Protein AF-A0A9E5VDX3-F1 (afdb_monomer_lite)

Structure (mmCIF, N/CA/C/O backbone):
data_AF-A0A9E5VDX3-F1
#
_entry.id   AF-A0A9E5VDX3-F1
#
loop_
_atom_site.group_PDB
_atom_site.id
_atom_site.type_symbol
_atom_site.label_atom_id
_atom_site.label_alt_id
_atom_site.label_comp_id
_atom_site.label_asym_id
_atom_site.label_entity_id
_atom_site.label_seq_id
_atom_site.pdbx_PDB_ins_code
_atom_site.Cartn_x
_atom_site.Cartn_y
_atom_site.Cartn_z
_atom_site.occupancy
_atom_site.B_iso_or_equiv
_atom_site.auth_seq_id
_atom_site.auth_comp_id
_atom_site.auth_asym_id
_atom_site.auth_atom_id
_atom_site.pdbx_PDB_model_num
ATOM 1 N N . LYS A 1 1 ? -1.929 -4.503 14.229 1.00 86.50 1 LYS A N 1
ATOM 2 C CA . LYS A 1 1 ? -1.371 -5.541 13.321 1.00 86.50 1 LYS A CA 1
ATOM 3 C C . LYS A 1 1 ? -1.357 -4.962 11.918 1.00 86.50 1 LYS A C 1
ATOM 5 O O . LYS A 1 1 ? -2.289 -4.236 11.601 1.00 86.50 1 LYS A O 1
ATOM 10 N N . VAL A 1 2 ? -0.334 -5.260 11.124 1.00 93.56 2 VAL A N 1
ATOM 11 C CA . VAL A 1 2 ? -0.187 -4.764 9.747 1.00 93.56 2 VAL A CA 1
ATOM 12 C C . VAL A 1 2 ? -0.062 -5.947 8.790 1.00 93.56 2 VAL A C 1
ATOM 14 O O . VAL A 1 2 ? 0.448 -6.996 9.181 1.00 93.56 2 VAL A O 1
ATOM 17 N N . GLY A 1 3 ? -0.575 -5.790 7.572 1.00 95.31 3 GLY A N 1
ATOM 18 C CA . GLY A 1 3 ? -0.431 -6.749 6.478 1.00 95.31 3 GLY A CA 1
ATOM 19 C C . GLY A 1 3 ? 0.335 -6.117 5.319 1.00 95.31 3 GLY A C 1
ATOM 20 O O . GLY A 1 3 ? 0.433 -4.895 5.239 1.00 95.31 3 GLY A O 1
ATOM 21 N N . TYR A 1 4 ? 0.873 -6.945 4.428 1.00 95.44 4 TYR A N 1
ATOM 22 C CA . TYR A 1 4 ? 1.621 -6.492 3.260 1.00 95.44 4 TYR A CA 1
ATOM 23 C C . TYR A 1 4 ? 1.116 -7.197 2.005 1.00 95.44 4 TYR A C 1
ATOM 25 O O . TYR A 1 4 ? 0.944 -8.415 1.996 1.00 95.44 4 TYR A O 1
ATOM 33 N N . PHE A 1 5 ? 0.899 -6.422 0.946 1.00 97.50 5 PHE A N 1
ATOM 34 C CA . PHE A 1 5 ? 0.516 -6.918 -0.367 1.00 97.50 5 PHE A CA 1
ATOM 35 C C . PHE A 1 5 ? 1.467 -6.343 -1.412 1.00 97.50 5 PHE A C 1
ATOM 37 O O . PHE A 1 5 ? 1.612 -5.126 -1.518 1.00 97.50 5 PHE A O 1
ATOM 44 N N . ARG A 1 6 ? 2.103 -7.219 -2.195 1.00 96.50 6 ARG A N 1
ATOM 45 C CA . ARG A 1 6 ? 2.999 -6.832 -3.287 1.00 96.50 6 ARG A CA 1
ATOM 46 C C . ARG A 1 6 ? 2.490 -7.413 -4.601 1.00 96.50 6 ARG A C 1
ATOM 48 O O . ARG A 1 6 ? 2.630 -8.621 -4.801 1.00 96.50 6 ARG A O 1
ATOM 55 N N . PRO A 1 7 ? 1.941 -6.596 -5.511 1.00 95.69 7 PRO A N 1
ATOM 56 C CA . PRO A 1 7 ? 1.623 -7.080 -6.843 1.00 95.69 7 PRO A CA 1
ATOM 57 C C . PRO A 1 7 ? 2.927 -7.402 -7.589 1.00 95.69 7 PRO A C 1
ATOM 59 O O . PRO A 1 7 ? 3.815 -6.559 -7.696 1.00 95.69 7 PRO A O 1
ATOM 62 N N . ILE A 1 8 ? 3.051 -8.635 -8.087 1.00 96.12 8 ILE A N 1
ATOM 63 C CA . ILE A 1 8 ? 4.167 -9.052 -8.959 1.00 96.12 8 ILE A CA 1
ATOM 64 C C . ILE A 1 8 ? 3.896 -8.634 -10.404 1.00 96.12 8 ILE A C 1
ATOM 66 O O . ILE A 1 8 ? 4.787 -8.172 -11.111 1.00 96.12 8 ILE A O 1
ATOM 70 N N . THR A 1 9 ? 2.641 -8.776 -10.822 1.00 95.31 9 THR A N 1
ATOM 71 C CA . THR A 1 9 ? 2.164 -8.507 -12.176 1.00 95.31 9 THR A CA 1
ATOM 72 C C . THR A 1 9 ? 1.171 -7.353 -12.122 1.00 95.31 9 THR A C 1
ATOM 74 O O . THR A 1 9 ? 0.266 -7.357 -11.293 1.00 95.31 9 THR A O 1
ATOM 77 N N . LEU A 1 10 ? 1.338 -6.349 -12.989 1.00 95.19 10 LEU A N 1
ATOM 78 C CA . LEU A 1 10 ? 0.400 -5.220 -13.085 1.00 95.19 10 LEU A CA 1
ATOM 79 C C . LEU A 1 10 ? -0.652 -5.403 -14.182 1.00 95.19 10 LEU A C 1
A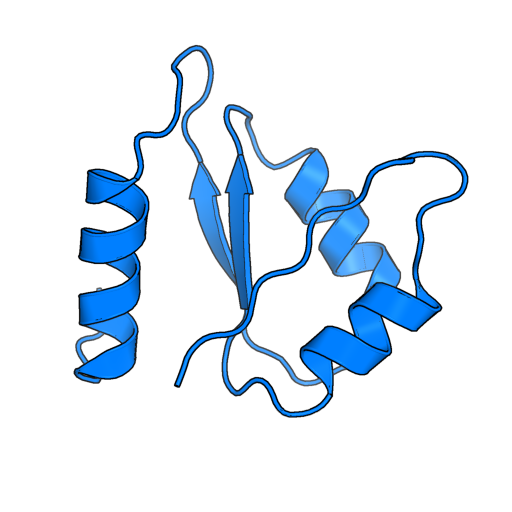TOM 81 O O . LEU A 1 10 ? -1.699 -4.763 -14.137 1.00 95.19 10 LEU A O 1
ATOM 85 N N . ARG A 1 11 ? -0.372 -6.246 -15.181 1.00 94.94 11 ARG A N 1
ATOM 86 C CA . ARG A 1 11 ? -1.294 -6.573 -16.273 1.00 94.94 11 ARG A CA 1
ATOM 87 C C . ARG A 1 11 ? -1.197 -8.068 -16.615 1.00 94.94 11 ARG A C 1
ATOM 89 O O . ARG A 1 11 ? -0.165 -8.468 -17.150 1.00 94.94 11 ARG A O 1
ATOM 96 N N . PRO A 1 12 ? -2.238 -8.869 -16.317 1.00 95.38 12 PRO A N 1
ATOM 97 C CA . PRO A 1 12 ? -3.420 -8.494 -15.528 1.00 95.38 12 PRO A CA 1
ATOM 98 C C . PRO A 1 12 ? -3.053 -8.177 -14.065 1.00 95.38 12 PRO A C 1
ATOM 100 O O . PRO A 1 12 ? -2.097 -8.735 -13.527 1.00 95.38 12 PRO A O 1
ATOM 103 N N . PHE A 1 13 ? -3.786 -7.255 -13.435 1.00 98.00 13 PHE A N 1
ATOM 104 C CA . PHE A 1 13 ? -3.583 -6.917 -12.023 1.00 98.00 13 PHE A CA 1
ATOM 105 C C . PHE A 1 13 ? -4.267 -7.967 -11.120 1.00 98.00 13 PHE A C 1
ATOM 107 O O . PHE A 1 13 ? -5.374 -8.396 -11.446 1.00 98.00 13 PHE A O 1
ATOM 114 N N . PRO A 1 14 ? -3.656 -8.390 -9.996 1.00 97.94 14 PRO A N 1
ATOM 115 C CA . PRO A 1 14 ? -4.207 -9.405 -9.087 1.00 97.94 14 PRO A CA 1
ATOM 116 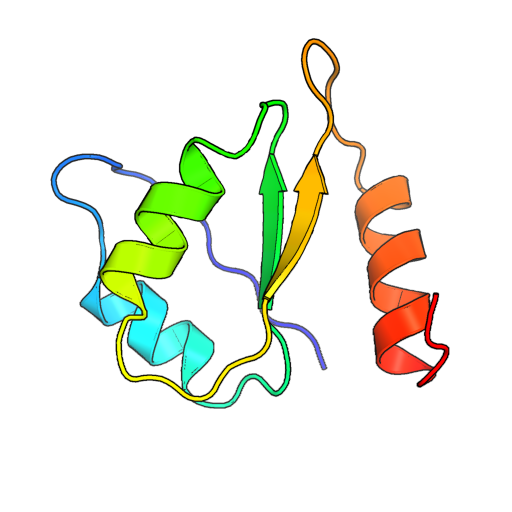C C . PRO A 1 14 ? -5.337 -8.856 -8.189 1.00 97.94 14 PRO A C 1
ATOM 118 O O . PRO A 1 14 ? -5.148 -8.631 -6.989 1.00 97.94 14 PRO A O 1
ATOM 121 N N . GLN A 1 15 ? -6.509 -8.603 -8.778 1.00 98.06 15 GLN A N 1
ATOM 122 C CA . GLN A 1 15 ? -7.662 -7.984 -8.114 1.00 98.06 15 GLN A CA 1
ATOM 123 C C . GLN A 1 15 ? -8.168 -8.797 -6.915 1.00 98.06 15 GLN A C 1
ATOM 125 O O . GLN A 1 15 ? -8.336 -8.262 -5.818 1.00 98.06 15 GLN A O 1
ATOM 130 N N . GLU A 1 16 ? -8.409 -10.089 -7.103 1.00 98.12 16 GLU A N 1
ATOM 131 C CA . GLU A 1 16 ? -8.995 -10.980 -6.104 1.00 98.12 16 GLU A CA 1
ATOM 132 C C . GLU A 1 16 ? -8.084 -11.103 -4.884 1.00 98.12 16 GLU A C 1
ATOM 134 O O . GLU A 1 16 ? -8.549 -11.025 -3.747 1.00 98.12 16 GLU A O 1
ATOM 139 N N . GLN A 1 17 ? -6.775 -11.224 -5.106 1.00 98.12 17 GLN A N 1
ATOM 140 C CA . GLN A 1 17 ? -5.786 -11.309 -4.035 1.00 98.12 17 GLN A CA 1
ATOM 141 C C . GLN A 1 17 ? -5.677 -9.983 -3.279 1.00 98.12 17 GLN A C 1
ATOM 143 O O . GLN A 1 17 ? -5.585 -9.993 -2.050 1.00 98.12 17 GLN A O 1
ATOM 148 N N . LEU A 1 18 ? -5.738 -8.845 -3.983 1.00 98.19 18 LEU A N 1
ATOM 149 C CA . LEU A 1 18 ? -5.784 -7.534 -3.338 1.00 98.19 18 LEU A CA 1
ATOM 150 C C . LEU A 1 18 ? -7.029 -7.412 -2.448 1.00 98.19 18 LEU A C 1
ATOM 152 O O . LEU A 1 18 ? -6.914 -7.029 -1.284 1.00 98.19 18 LEU A O 1
ATOM 156 N N . ARG A 1 19 ? -8.208 -7.789 -2.955 1.00 98.06 19 ARG A N 1
ATOM 157 C CA . ARG A 1 19 ? -9.466 -7.743 -2.192 1.00 98.06 19 ARG A CA 1
ATOM 158 C C . ARG A 1 19 ? -9.430 -8.646 -0.965 1.00 98.06 19 ARG A C 1
ATOM 160 O O . ARG A 1 19 ? -9.839 -8.221 0.111 1.00 98.06 19 ARG A O 1
ATOM 167 N N . GLN A 1 20 ? -8.895 -9.859 -1.094 1.00 97.88 20 GLN A N 1
ATOM 168 C CA . GLN A 1 20 ? -8.729 -10.776 0.037 1.00 97.88 20 GLN A CA 1
ATOM 169 C C . GLN A 1 20 ? -7.781 -10.210 1.102 1.00 97.88 20 GLN A C 1
ATOM 171 O O . GLN A 1 20 ? -8.099 -10.264 2.290 1.00 97.88 20 GLN A O 1
ATOM 176 N N . ALA A 1 21 ? -6.652 -9.622 0.694 1.00 97.06 21 ALA A N 1
ATOM 177 C CA . ALA A 1 21 ? -5.710 -8.984 1.614 1.00 97.06 21 ALA A CA 1
ATOM 178 C C . ALA A 1 21 ? -6.320 -7.754 2.313 1.00 97.06 21 ALA A C 1
ATOM 180 O O . ALA A 1 21 ? -6.047 -7.503 3.488 1.00 97.06 21 ALA A O 1
ATOM 181 N N . ALA A 1 22 ? -7.172 -7.012 1.605 1.00 97.25 22 ALA A N 1
ATOM 182 C CA . ALA A 1 22 ? -7.834 -5.807 2.088 1.00 97.25 22 ALA A CA 1
ATOM 183 C C . ALA A 1 22 ? -9.094 -6.077 2.936 1.00 97.25 22 ALA A C 1
ATOM 185 O O . ALA A 1 22 ? -9.510 -5.204 3.690 1.00 97.25 22 ALA A O 1
ATOM 186 N N . ALA A 1 23 ? -9.685 -7.275 2.872 1.00 96.44 23 ALA A N 1
ATOM 187 C CA . ALA A 1 23 ? -11.009 -7.576 3.435 1.00 96.44 23 ALA A CA 1
ATOM 188 C C . ALA A 1 23 ? -11.167 -7.309 4.945 1.00 96.44 23 ALA A C 1
ATOM 190 O O . ALA A 1 23 ? -12.277 -7.087 5.419 1.00 96.44 23 ALA A O 1
ATOM 191 N N . LYS A 1 24 ? -10.073 -7.364 5.714 1.00 94.56 24 LYS A N 1
ATOM 192 C CA . LYS A 1 24 ? -10.062 -7.093 7.166 1.00 94.56 24 LYS A CA 1
ATOM 193 C C . LYS A 1 24 ? -9.250 -5.849 7.533 1.00 94.56 24 LYS A C 1
ATOM 195 O O . LYS A 1 24 ? -9.027 -5.590 8.717 1.00 94.56 24 LYS A O 1
ATOM 200 N N . ALA A 1 25 ? -8.743 -5.128 6.536 1.00 95.44 25 ALA A N 1
ATOM 201 C CA . ALA A 1 25 ? -7.987 -3.910 6.761 1.00 95.44 25 ALA A CA 1
ATOM 202 C C . ALA A 1 25 ? -8.944 -2.787 7.175 1.00 95.44 25 ALA A C 1
ATOM 204 O O . ALA A 1 25 ? -10.047 -2.680 6.653 1.00 95.44 25 ALA A O 1
ATOM 205 N N . LYS A 1 26 ? -8.514 -1.951 8.123 1.00 94.25 26 LYS A N 1
ATOM 206 C CA . LYS A 1 26 ? -9.236 -0.720 8.493 1.00 94.25 26 LYS A CA 1
ATOM 207 C C . LYS A 1 26 ? -8.807 0.478 7.646 1.00 94.25 26 LYS A C 1
ATOM 209 O O . LYS A 1 26 ? -9.536 1.448 7.533 1.00 94.25 26 LYS A O 1
ATOM 214 N N . GLN A 1 27 ? -7.605 0.397 7.088 1.00 94.81 27 GLN A N 1
ATOM 215 C CA . GLN A 1 27 ? -7.001 1.397 6.227 1.00 94.81 27 GLN A CA 1
ATOM 216 C C . GLN A 1 27 ? -5.991 0.695 5.322 1.00 94.81 27 GLN A C 1
ATOM 218 O O . GLN A 1 27 ? -5.329 -0.258 5.748 1.00 94.81 27 GLN A O 1
ATOM 223 N N . LEU A 1 28 ? -5.869 1.168 4.088 1.00 96.94 28 LEU A N 1
ATOM 224 C CA . LEU A 1 28 ? -4.857 0.730 3.137 1.00 96.94 28 LEU A CA 1
ATOM 225 C C . LEU A 1 28 ? -3.895 1.879 2.848 1.00 96.94 28 LEU A C 1
ATOM 227 O O . LEU A 1 28 ? -4.307 3.025 2.706 1.00 96.94 28 LEU A O 1
ATOM 231 N N . MET A 1 29 ? -2.607 1.569 2.753 1.00 97.25 29 MET A N 1
ATOM 232 C CA . MET A 1 29 ? -1.575 2.535 2.399 1.00 97.25 29 MET A CA 1
ATOM 233 C C . MET A 1 29 ? -0.952 2.132 1.067 1.00 97.25 29 MET A C 1
ATOM 235 O O . MET A 1 29 ? -0.442 1.019 0.935 1.00 97.25 29 MET A O 1
ATOM 239 N N . VAL A 1 30 ? -0.994 3.027 0.081 1.00 98.00 30 VAL A N 1
ATOM 240 C CA . VAL A 1 30 ? -0.265 2.854 -1.180 1.00 98.00 30 VAL A CA 1
ATOM 241 C C . VAL A 1 30 ? 1.063 3.581 -1.074 1.00 98.00 30 VAL A C 1
ATOM 243 O O . VAL A 1 30 ? 1.104 4.789 -0.851 1.00 98.00 30 VAL A O 1
ATOM 246 N N . VAL A 1 31 ? 2.145 2.832 -1.245 1.00 97.56 31 VAL A N 1
ATOM 247 C CA . VAL A 1 31 ? 3.512 3.344 -1.241 1.00 97.56 31 VAL A CA 1
ATOM 248 C C . VAL A 1 31 ? 4.039 3.290 -2.665 1.00 97.56 31 VAL A C 1
ATOM 250 O O . VAL A 1 31 ? 4.088 2.208 -3.253 1.00 97.56 31 VAL A O 1
ATOM 253 N N . GLU A 1 32 ? 4.433 4.428 -3.232 1.00 97.06 32 GLU A N 1
ATOM 254 C CA . GLU A 1 32 ? 4.999 4.456 -4.581 1.00 97.06 32 GLU A CA 1
ATOM 255 C C . GLU A 1 32 ? 5.999 5.594 -4.799 1.00 97.06 32 GLU A C 1
ATOM 257 O O . GLU A 1 32 ? 5.820 6.720 -4.338 1.00 97.06 32 GLU A O 1
ATOM 262 N N . SER A 1 33 ? 7.035 5.306 -5.591 1.00 97.25 33 SER A N 1
ATOM 263 C CA . SER A 1 33 ? 7.987 6.300 -6.103 1.00 97.25 33 SER A CA 1
ATOM 264 C C . SER A 1 33 ? 7.426 6.999 -7.354 1.00 97.25 33 SER A C 1
ATOM 266 O O . SER A 1 33 ? 8.026 7.013 -8.429 1.00 97.25 33 SER A O 1
ATOM 268 N N . ALA A 1 34 ? 6.183 7.473 -7.267 1.00 97.00 34 ALA A N 1
ATOM 269 C CA . ALA A 1 34 ? 5.428 7.972 -8.412 1.00 97.00 34 ALA A CA 1
ATOM 270 C C . ALA A 1 34 ? 4.319 8.952 -7.978 1.00 97.00 34 ALA A C 1
ATOM 272 O O . ALA A 1 34 ? 4.173 9.255 -6.797 1.00 97.00 34 ALA A O 1
ATOM 273 N N . TYR A 1 35 ? 3.540 9.454 -8.939 1.00 96.56 35 TYR A N 1
ATOM 274 C CA . TYR A 1 35 ? 2.485 10.465 -8.757 1.00 96.56 35 TYR A CA 1
ATOM 275 C C . TYR A 1 35 ? 1.064 9.868 -8.710 1.00 96.56 35 TYR A C 1
ATOM 277 O O . TYR A 1 35 ? 0.113 10.508 -9.156 1.00 96.56 35 TYR A O 1
ATOM 285 N N . GLY A 1 36 ? 0.880 8.643 -8.214 1.00 97.38 36 GLY A N 1
ATOM 286 C CA . GLY A 1 36 ? -0.457 8.041 -8.135 1.00 97.38 36 GLY A CA 1
ATOM 287 C C . GLY A 1 36 ? -0.744 6.945 -9.164 1.00 97.38 36 GLY A C 1
ATOM 288 O O . GLY A 1 36 ? -1.896 6.529 -9.304 1.00 97.38 36 GLY A O 1
ATOM 289 N N . GLN A 1 37 ? 0.240 6.498 -9.946 1.00 97.56 37 GLN A N 1
ATOM 290 C CA . GLN A 1 37 ? 0.016 5.516 -11.010 1.00 97.56 37 GLN A CA 1
ATOM 291 C C . GLN A 1 37 ? -0.429 4.163 -10.441 1.00 97.56 37 GLN A C 1
ATOM 293 O O . GLN A 1 37 ? -1.408 3.590 -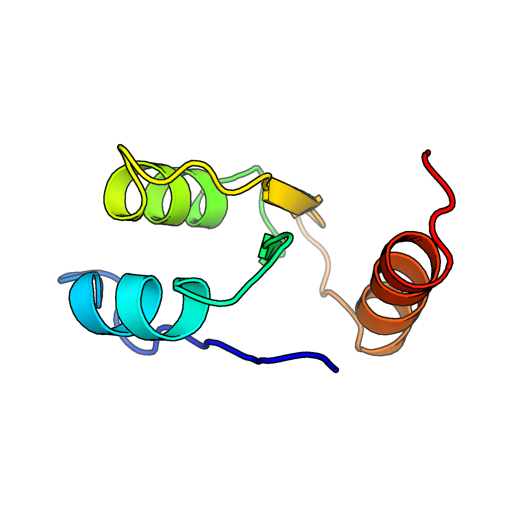10.925 1.00 97.56 37 GLN A O 1
ATOM 298 N N . LEU A 1 38 ? 0.241 3.665 -9.397 1.00 97.69 38 LEU A N 1
ATOM 299 C CA . LEU A 1 38 ? -0.175 2.453 -8.694 1.00 97.69 38 LEU A CA 1
ATOM 300 C C . LEU A 1 38 ? -1.455 2.709 -7.900 1.00 97.69 38 LEU A C 1
ATOM 302 O O . LEU A 1 38 ? -2.353 1.868 -7.921 1.00 97.69 38 LEU A O 1
ATOM 306 N N . LEU A 1 39 ? -1.574 3.877 -7.259 1.00 98.38 39 LEU A N 1
ATOM 307 C CA . LEU A 1 39 ? -2.784 4.268 -6.537 1.00 98.38 39 LEU A CA 1
ATOM 308 C C . LEU A 1 39 ? -4.0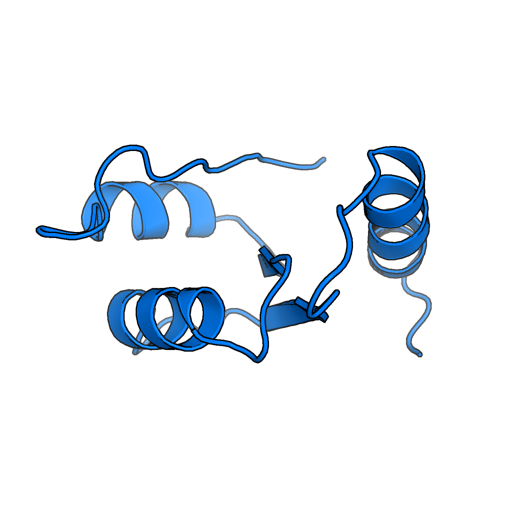34 4.165 -7.408 1.00 98.38 39 LEU A C 1
ATOM 310 O O . LEU A 1 39 ? -5.043 3.626 -6.957 1.00 98.38 39 LEU A O 1
ATOM 314 N N . LYS A 1 40 ? -3.977 4.653 -8.652 1.00 98.25 40 LYS A N 1
ATOM 315 C CA . LYS A 1 40 ? -5.104 4.572 -9.583 1.00 98.25 40 LYS A CA 1
ATOM 316 C C . LYS A 1 40 ? -5.503 3.118 -9.838 1.00 98.25 40 LYS A C 1
ATOM 318 O O . LYS A 1 40 ? -6.676 2.787 -9.720 1.00 98.25 40 LYS A O 1
ATOM 323 N N . ILE A 1 41 ? -4.533 2.248 -10.128 1.00 98.19 41 ILE A N 1
ATOM 324 C CA . ILE A 1 41 ? -4.794 0.821 -10.372 1.00 98.19 41 ILE A CA 1
ATOM 325 C C . ILE A 1 41 ? -5.415 0.174 -9.128 1.00 98.19 41 ILE A C 1
ATOM 327 O O . ILE A 1 41 ? -6.409 -0.539 -9.237 1.00 98.19 41 ILE A O 1
ATOM 331 N N . VAL A 1 42 ? -4.873 0.448 -7.940 1.00 98.25 42 VAL A N 1
ATOM 332 C CA . VAL A 1 42 ? -5.392 -0.077 -6.669 1.00 98.25 42 VAL A CA 1
ATOM 333 C C . VAL A 1 42 ? -6.828 0.387 -6.420 1.00 98.25 42 VAL A C 1
ATOM 335 O O . VAL A 1 42 ? -7.677 -0.444 -6.108 1.00 98.25 42 VAL A O 1
ATOM 338 N N . LYS A 1 43 ? -7.126 1.680 -6.609 1.00 98.00 43 LYS A N 1
ATOM 339 C CA . LYS A 1 43 ? -8.483 2.236 -6.467 1.00 98.00 43 LYS A CA 1
ATOM 340 C C . LYS A 1 43 ? -9.472 1.576 -7.423 1.00 98.00 43 LYS A C 1
ATOM 342 O O . LYS A 1 43 ? -10.533 1.148 -6.981 1.00 98.00 43 LYS A O 1
ATOM 347 N N . ASP A 1 44 ? -9.099 1.437 -8.695 1.00 98.00 44 ASP A N 1
ATOM 348 C CA . ASP A 1 44 ? -9.943 0.802 -9.710 1.00 98.00 44 ASP A CA 1
ATOM 349 C C . ASP A 1 44 ? -10.264 -0.659 -9.315 1.00 98.00 44 ASP A C 1
ATOM 351 O O . ASP A 1 44 ? -11.411 -1.097 -9.390 1.00 98.00 44 ASP A O 1
ATOM 355 N N . ASN A 1 45 ? -9.279 -1.403 -8.794 1.00 98.06 45 ASN A N 1
ATOM 356 C CA . ASN A 1 45 ? -9.446 -2.805 -8.383 1.00 98.06 45 ASN A CA 1
ATOM 357 C C . ASN A 1 45 ? -10.193 -2.983 -7.042 1.00 98.06 45 ASN A C 1
ATOM 359 O O . ASN A 1 45 ? -10.795 -4.036 -6.801 1.00 98.06 45 ASN A O 1
ATOM 363 N N . LEU A 1 46 ? -10.193 -1.963 -6.178 1.00 98.06 46 LEU A N 1
ATOM 364 C CA . LEU A 1 46 ? -10.904 -1.939 -4.892 1.00 98.06 46 LEU A CA 1
ATOM 365 C C . LEU A 1 46 ? -12.280 -1.270 -4.957 1.00 98.06 46 LEU A C 1
ATOM 367 O O . LEU A 1 46 ? -12.958 -1.198 -3.934 1.00 98.06 46 LEU A O 1
ATOM 371 N N . TYR A 1 47 ? -12.717 -0.804 -6.130 1.00 97.38 47 TYR A N 1
ATOM 372 C CA . TYR A 1 47 ? -13.997 -0.115 -6.287 1.00 97.38 47 TYR A CA 1
ATOM 373 C C . TYR A 1 47 ? -15.157 -0.866 -5.603 1.00 97.38 47 TYR A C 1
ATOM 375 O O . TYR A 1 47 ? -15.316 -2.081 -5.758 1.00 97.38 47 TYR A O 1
ATOM 383 N N . GLY A 1 48 ? -15.955 -0.141 -4.817 1.00 96.81 48 GLY A N 1
ATOM 384 C CA . GLY A 1 48 ? -17.059 -0.696 -4.028 1.00 96.81 48 GLY A CA 1
ATOM 385 C C . GLY A 1 48 ? -16.675 -1.252 -2.650 1.00 96.81 48 GLY A C 1
ATOM 386 O O . GLY A 1 48 ? -17.558 -1.716 -1.937 1.00 96.81 48 GLY A O 1
ATOM 387 N N . MET A 1 49 ? -15.399 -1.215 -2.250 1.00 97.19 49 MET A N 1
ATOM 388 C CA . MET A 1 49 ? -14.998 -1.466 -0.861 1.00 97.19 49 MET A CA 1
ATOM 389 C C . MET A 1 49 ? -14.958 -0.158 -0.068 1.00 97.19 49 MET A C 1
ATOM 391 O O . MET A 1 49 ? -14.347 0.814 -0.510 1.00 97.19 49 MET A O 1
ATOM 395 N N . ASP A 1 50 ? -15.561 -0.158 1.121 1.00 95.81 50 ASP A N 1
ATOM 396 C CA . ASP A 1 50 ? -15.440 0.934 2.091 1.00 95.81 50 ASP A CA 1
ATOM 397 C C . ASP A 1 50 ? -14.121 0.795 2.865 1.00 95.81 50 ASP A C 1
ATOM 399 O O . ASP A 1 50 ? -14.058 0.232 3.958 1.00 95.81 50 ASP A O 1
ATOM 403 N N . LEU A 1 51 ? -13.027 1.194 2.216 1.00 96.12 51 LEU A N 1
ATOM 404 C CA . LEU A 1 51 ? -11.680 1.113 2.767 1.00 96.12 51 LEU A CA 1
ATOM 405 C C . LEU A 1 51 ? -10.941 2.432 2.522 1.00 96.12 51 LEU A C 1
ATOM 407 O O . LEU A 1 51 ? -10.572 2.710 1.378 1.00 96.12 51 LEU A O 1
ATOM 411 N N . PRO A 1 52 ? -10.678 3.230 3.571 1.00 95.50 52 PRO A N 1
ATOM 412 C CA . PRO A 1 52 ? -9.866 4.433 3.458 1.00 95.50 52 PRO A CA 1
ATOM 413 C C . PRO A 1 52 ? -8.475 4.122 2.895 1.00 95.50 52 PRO A C 1
ATOM 415 O O . PRO A 1 52 ? -7.812 3.172 3.327 1.00 95.50 52 PRO A O 1
ATOM 418 N N . ILE A 1 53 ? -8.027 4.937 1.936 1.00 96.56 53 ILE A N 1
ATOM 419 C CA . ILE A 1 53 ? -6.716 4.798 1.295 1.00 96.56 53 ILE A CA 1
ATOM 420 C C . ILE A 1 53 ? -5.860 6.026 1.608 1.00 96.56 53 ILE A C 1
ATOM 422 O O . ILE A 1 53 ? -6.188 7.132 1.181 1.00 96.56 53 ILE A O 1
ATOM 426 N N . ARG A 1 54 ? -4.732 5.806 2.287 1.00 95.56 54 ARG A N 1
ATOM 427 C CA . ARG A 1 54 ? -3.644 6.778 2.469 1.00 95.56 54 ARG A CA 1
ATOM 428 C C . ARG A 1 54 ? -2.541 6.528 1.443 1.00 95.56 54 ARG A C 1
ATOM 430 O O . ARG A 1 54 ? -2.407 5.424 0.908 1.00 95.56 54 ARG A O 1
ATOM 437 N N . THR A 1 55 ? -1.732 7.543 1.172 1.00 96.88 55 THR A N 1
ATOM 438 C CA . THR A 1 55 ? -0.669 7.479 0.168 1.00 96.88 55 THR A CA 1
ATOM 439 C C . THR A 1 55 ? 0.652 7.986 0.710 1.00 96.88 55 THR A C 1
ATOM 441 O O . THR A 1 55 ? 0.696 9.053 1.312 1.00 96.88 55 THR A O 1
ATOM 444 N N . LEU A 1 56 ? 1.730 7.286 0.372 1.00 96.75 56 LEU A N 1
ATOM 445 C CA . LEU A 1 56 ? 3.096 7.771 0.491 1.00 96.75 56 LEU A CA 1
ATOM 446 C C . LEU A 1 56 ? 3.687 7.858 -0.913 1.00 96.75 56 LEU A C 1
ATOM 448 O O . LEU A 1 56 ? 4.178 6.869 -1.460 1.00 96.75 56 LEU A O 1
ATOM 452 N N . LEU A 1 57 ? 3.567 9.047 -1.504 1.00 96.62 57 LEU A N 1
ATOM 453 C CA . LEU A 1 57 ? 4.062 9.343 -2.844 1.00 96.62 57 LEU A CA 1
ATOM 454 C C . LEU A 1 57 ? 5.463 9.955 -2.738 1.00 96.62 57 LEU A C 1
ATOM 456 O O . LEU A 1 57 ? 5.672 10.935 -2.015 1.00 96.62 57 LEU A O 1
ATOM 460 N N . ARG A 1 58 ? 6.424 9.375 -3.459 1.00 96.69 58 ARG A N 1
ATOM 461 C CA . ARG A 1 58 ? 7.824 9.824 -3.525 1.00 96.69 58 ARG A CA 1
ATOM 462 C C . ARG A 1 58 ? 8.322 9.920 -4.971 1.00 96.69 58 ARG A C 1
ATOM 464 O O . ARG A 1 58 ? 9.157 9.128 -5.397 1.00 96.69 58 ARG A O 1
ATOM 471 N N . PRO A 1 59 ? 7.798 10.852 -5.777 1.00 96.62 59 PRO A N 1
ATOM 472 C CA . PRO A 1 59 ? 8.151 10.928 -7.188 1.00 96.62 59 PRO A CA 1
ATOM 473 C C . PRO A 1 59 ? 9.650 11.167 -7.394 1.00 96.62 59 PRO A C 1
ATOM 475 O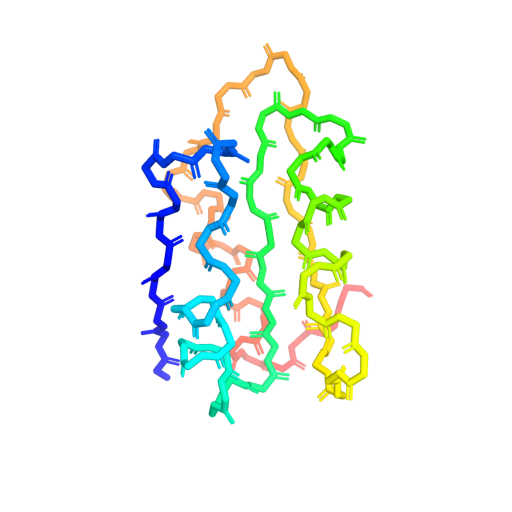 O . PRO A 1 59 ? 10.218 12.096 -6.827 1.00 96.62 59 PRO A O 1
ATOM 478 N N . GLY A 1 60 ? 10.285 10.330 -8.217 1.00 95.38 60 GLY A N 1
ATOM 479 C CA . GLY A 1 60 ? 11.696 10.485 -8.583 1.00 95.38 60 GLY A CA 1
ATOM 480 C C . GLY A 1 60 ? 12.703 10.087 -7.498 1.00 95.38 60 GLY A C 1
ATOM 481 O O . GLY A 1 60 ? 13.903 10.202 -7.737 1.00 95.38 60 GLY A O 1
ATOM 482 N N . VAL A 1 61 ? 12.250 9.597 -6.337 1.00 95.75 61 VAL A N 1
ATOM 483 C CA . VAL A 1 61 ? 13.123 9.133 -5.246 1.00 95.75 61 VAL A CA 1
ATOM 484 C C . VAL A 1 61 ? 12.624 7.821 -4.648 1.00 95.75 61 VAL A C 1
ATOM 486 O O . VAL A 1 61 ? 11.426 7.546 -4.627 1.00 95.75 61 VAL A O 1
ATOM 489 N N . GLY A 1 62 ? 13.539 6.981 -4.165 1.00 95.25 62 GLY A N 1
ATO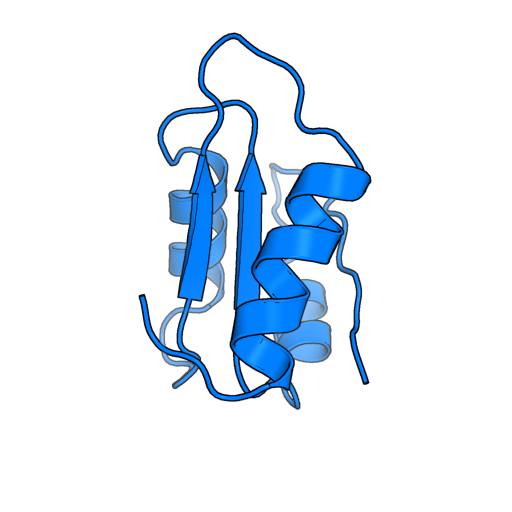M 490 C CA . GLY A 1 62 ? 13.165 5.739 -3.488 1.00 95.25 62 GLY A CA 1
ATOM 491 C C . GLY A 1 62 ? 12.362 6.001 -2.211 1.00 95.25 62 GLY A C 1
ATOM 492 O O . GLY A 1 62 ? 12.473 7.066 -1.613 1.00 95.25 62 GLY A O 1
ATOM 493 N N . VAL A 1 63 ? 11.570 5.012 -1.796 1.00 96.31 63 VAL A N 1
ATOM 494 C CA . VAL A 1 63 ? 10.908 5.016 -0.486 1.00 96.31 63 VAL A CA 1
ATOM 495 C C . VAL A 1 63 ? 11.713 4.144 0.466 1.00 96.31 63 VAL A C 1
ATOM 497 O O . VAL A 1 63 ? 12.020 2.999 0.117 1.00 96.31 63 VAL A O 1
ATOM 500 N N . THR A 1 64 ? 12.032 4.645 1.659 1.00 96.19 64 THR A N 1
ATOM 501 C CA . THR A 1 64 ? 12.741 3.844 2.666 1.00 96.19 64 THR A CA 1
ATOM 502 C C . THR A 1 64 ? 11.778 3.112 3.609 1.00 96.19 64 THR A C 1
ATOM 504 O O . THR A 1 64 ? 10.650 3.563 3.835 1.00 96.19 64 THR A O 1
ATOM 507 N N . PRO A 1 65 ? 12.191 1.974 4.200 1.00 95.06 65 PRO A N 1
ATOM 508 C CA . PRO A 1 65 ? 11.401 1.301 5.228 1.00 95.06 65 PRO A CA 1
ATOM 509 C C . PRO A 1 65 ? 11.065 2.208 6.417 1.00 95.06 65 PRO A C 1
ATOM 511 O O . PRO A 1 65 ? 9.964 2.126 6.959 1.00 95.06 65 PRO A O 1
ATOM 514 N N . GLU A 1 66 ? 11.986 3.088 6.810 1.00 96.50 66 GLU A N 1
ATOM 515 C CA . GLU A 1 66 ? 11.819 4.005 7.937 1.00 96.50 66 GLU A CA 1
ATOM 516 C C . GLU A 1 66 ? 10.686 5.002 7.684 1.00 96.50 66 GLU A C 1
ATOM 518 O O . GLU A 1 66 ? 9.888 5.245 8.587 1.00 96.50 66 GLU A O 1
ATOM 523 N N . GLU A 1 67 ? 10.565 5.522 6.458 1.00 95.38 67 GLU A N 1
ATOM 524 C CA . GLU A 1 67 ? 9.458 6.401 6.069 1.00 95.38 67 GLU A CA 1
ATOM 525 C C . GLU A 1 67 ? 8.109 5.683 6.161 1.00 95.38 67 GLU A C 1
ATOM 527 O O . GLU A 1 67 ? 7.156 6.221 6.722 1.00 95.38 67 GLU A O 1
ATOM 532 N N . VAL A 1 68 ? 8.035 4.442 5.664 1.00 95.25 68 VAL A N 1
ATOM 533 C CA . VAL A 1 68 ? 6.808 3.632 5.729 1.00 95.25 68 VAL A CA 1
ATOM 534 C C . VAL A 1 68 ? 6.423 3.347 7.181 1.00 95.25 68 VAL A C 1
ATOM 536 O O . VAL A 1 68 ? 5.252 3.443 7.543 1.00 95.25 68 VAL A O 1
ATOM 539 N N . VAL A 1 69 ? 7.395 3.011 8.033 1.00 95.25 69 VAL A N 1
ATOM 540 C CA . VAL A 1 69 ? 7.155 2.748 9.460 1.00 95.25 69 VAL A CA 1
ATOM 541 C C . VAL A 1 69 ? 6.722 4.013 10.196 1.00 95.25 69 VAL A C 1
ATOM 543 O O . VAL A 1 69 ? 5.810 3.938 11.019 1.00 95.25 69 VAL A O 1
ATOM 546 N N . ALA A 1 70 ? 7.357 5.155 9.924 1.00 94.31 70 ALA A N 1
ATOM 547 C CA . ALA A 1 70 ? 7.012 6.425 10.554 1.00 94.31 70 ALA A CA 1
ATOM 548 C C . ALA A 1 70 ? 5.563 6.819 10.238 1.00 94.31 70 ALA A C 1
ATOM 550 O O . ALA A 1 70 ? 4.798 7.117 11.153 1.00 94.31 70 ALA A O 1
ATOM 551 N N . ASP A 1 71 ? 5.172 6.721 8.967 1.00 92.31 71 ASP A N 1
ATOM 552 C CA . ASP A 1 71 ? 3.818 7.022 8.506 1.00 92.31 71 ASP A CA 1
ATOM 553 C C . ASP A 1 71 ? 2.781 6.046 9.093 1.00 92.31 71 ASP A C 1
ATOM 555 O O . ASP A 1 71 ? 1.783 6.466 9.675 1.00 92.31 71 ASP A O 1
ATOM 559 N N . LEU A 1 72 ? 3.041 4.733 9.053 1.00 91.81 72 LEU A N 1
ATOM 560 C CA . LEU A 1 72 ? 2.123 3.734 9.614 1.00 91.81 72 LEU A CA 1
ATOM 561 C C . LEU A 1 72 ? 1.942 3.862 11.130 1.00 91.81 72 LEU A C 1
ATOM 563 O O . LEU A 1 72 ? 0.882 3.502 11.647 1.00 91.81 72 LEU A O 1
ATOM 567 N N . ARG A 1 73 ? 2.949 4.351 11.863 1.00 92.50 73 ARG A N 1
ATOM 568 C CA . ARG A 1 73 ? 2.813 4.597 13.304 1.00 92.50 73 ARG A CA 1
ATOM 569 C C . ARG A 1 73 ? 1.778 5.675 13.600 1.00 92.50 73 ARG A C 1
ATOM 571 O O . ARG A 1 73 ? 1.005 5.473 14.530 1.00 92.50 73 ARG A O 1
ATOM 578 N N . THR A 1 74 ? 1.693 6.744 12.803 1.00 88.75 74 THR A N 1
ATOM 579 C CA . THR A 1 74 ? 0.669 7.785 13.022 1.00 88.75 74 THR A CA 1
ATOM 580 C C . THR A 1 74 ? -0.736 7.194 12.910 1.00 88.75 74 THR A C 1
ATOM 582 O O . THR A 1 74 ? -1.571 7.409 13.787 1.00 88.75 74 THR A O 1
ATOM 585 N N . VAL A 1 75 ? -0.946 6.318 11.921 1.00 87.00 75 VAL A N 1
ATOM 586 C CA . VAL A 1 75 ? -2.207 5.589 11.715 1.00 87.00 75 VAL A CA 1
ATOM 587 C C . VAL A 1 75 ? -2.531 4.672 12.891 1.00 87.00 75 VAL A C 1
ATOM 589 O O . VAL A 1 75 ? -3.658 4.648 13.380 1.00 87.00 75 VAL A O 1
ATOM 592 N N . LEU A 1 76 ? -1.555 3.881 13.345 1.00 87.94 76 LEU A N 1
ATOM 593 C CA . LEU A 1 76 ? -1.764 2.922 14.433 1.00 87.94 76 LEU A CA 1
ATOM 594 C C . LEU A 1 76 ? -2.011 3.606 15.782 1.00 87.94 76 LEU A C 1
ATOM 596 O O . LEU A 1 76 ? -2.723 3.048 16.615 1.00 87.94 76 LEU A O 1
ATOM 600 N N . GLU A 1 77 ? -1.434 4.788 15.987 1.00 88.88 77 GLU A N 1
ATOM 601 C CA . GLU A 1 77 ? -1.599 5.605 17.192 1.00 88.88 77 GLU A CA 1
ATOM 602 C C . GLU A 1 77 ? -2.852 6.497 17.143 1.00 88.88 77 GLU A C 1
ATOM 604 O O . GLU A 1 77 ? -3.146 7.173 18.127 1.00 88.88 77 GLU A O 1
ATOM 609 N N . GLY A 1 78 ? -3.604 6.488 16.034 1.00 77.81 78 GLY A N 1
ATOM 610 C CA . GLY A 1 78 ? -4.814 7.297 15.866 1.00 77.81 78 GLY A CA 1
ATOM 611 C C . GLY A 1 78 ? -4.537 8.798 15.767 1.00 77.81 78 GLY A C 1
ATOM 612 O O . GLY A 1 78 ? -5.381 9.600 16.154 1.00 77.81 78 GLY A O 1
ATOM 613 N N . ARG A 1 79 ? -3.345 9.180 15.299 1.00 68.44 79 ARG A N 1
ATOM 614 C CA . ARG A 1 79 ? -2.974 10.574 15.046 1.00 68.44 79 ARG A CA 1
ATOM 615 C C . ARG A 1 79 ? -3.279 10.888 13.583 1.00 68.44 79 ARG A C 1
ATOM 617 O O . ARG A 1 79 ? -2.642 10.322 12.694 1.00 68.44 79 ARG A O 1
ATOM 624 N N . GLU A 1 80 ? -4.285 11.726 13.358 1.00 61.84 80 GLU A N 1
ATOM 625 C CA . GLU A 1 80 ? -4.583 12.297 12.040 1.00 61.84 80 GLU A CA 1
ATOM 626 C C . GLU A 1 80 ? -3.535 13.368 11.685 1.00 61.84 80 GLU A C 1
ATOM 628 O O . GLU A 1 80 ? -2.989 14.011 12.586 1.00 61.84 80 GLU A O 1
ATOM 633 N N . ASP A 1 81 ? -3.225 13.488 10.388 1.00 54.12 81 ASP A N 1
ATOM 634 C CA . ASP A 1 81 ? -2.373 14.555 9.835 1.00 54.12 81 ASP A CA 1
ATOM 635 C C . ASP A 1 81 ? -3.083 15.917 9.861 1.00 54.12 81 ASP A C 1
ATOM 637 O O . ASP A 1 81 ? -4.301 15.950 9.562 1.00 54.12 81 ASP A O 1
#

Sequence (81 aa):
KVGYFRPITLRPFPQEQLRQAAAKAKQLMVVESAYGQLLKIVKDNLYGMDLPIRTLLRPGVGVTPEEVVADLRTVLEGRED

Foldseek 3Di:
DDDDDDFPDVVVTPLVVLCVRCVPPQAAEAEDLDDCPVVVSSCVSCPPDPHHYHYDYNHPDDDDPVNVVVVVVCVVVVNDD

Radius of gyration: 12.71 Å; chains: 1; bounding box: 30×26×34 Å

Secondary structure (DSSP, 8-state):
-------S-SSS--HHHHHHHHTT-S-EEEEESSSSHHHHHHHHHHTT----EEEEE-TTSPPPHHHHHHHHHHHHTT---

pLDDT: mean 94.37, std 7.29, range [54.12, 98.38]